Protein AF-A0A5D2J7I7-F1 (afdb_monomer)

InterPro domains:
  IPR003010 Carbon-nitrogen hydrolase [PF00795] (9-87)
  IPR003010 Carbon-nitrogen hydrolase [PS50263] (1-87)
  IPR036526 Carbon-nitr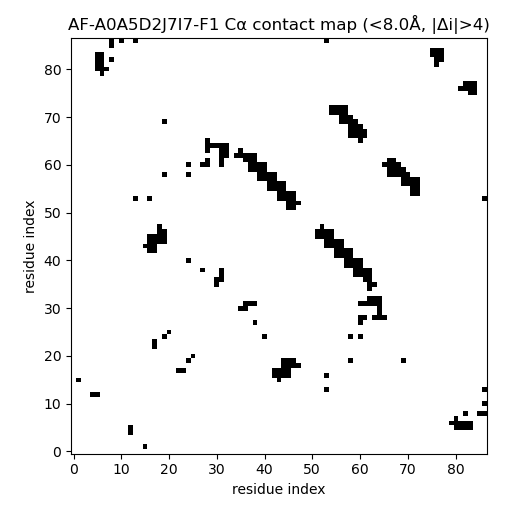ogen hydrolase superfamily [G3DSA:3.60.110.10] (1-87)
  IPR036526 Carbon-nitrogen hydrolase superfamily [SSF56317] (2-87)
  IPR050345 Aliphatic Amidase/Beta-Ureidopropionase [PTHR43674] (1-87)

Organism: Gossypium tomentosum (NCBI:txid34277)

Structure (mmCIF, N/CA/C/O backbone):
data_AF-A0A5D2J7I7-F1
#
_entry.id   AF-A0A5D2J7I7-F1
#
loop_
_atom_site.group_PDB
_atom_site.id
_atom_site.type_symbol
_atom_site.label_atom_id
_atom_site.label_alt_id
_atom_site.label_comp_id
_atom_site.label_asym_id
_atom_site.label_entity_id
_atom_site.label_seq_id
_atom_site.pdbx_PDB_ins_code
_atom_site.Cartn_x
_atom_site.Cartn_y
_atom_site.Cartn_z
_atom_site.occupancy
_atom_site.B_iso_or_equiv
_atom_site.auth_seq_id
_atom_site.auth_comp_id
_atom_site.auth_asym_id
_atom_site.auth_atom_id
_atom_site.pdbx_PDB_model_num
ATOM 1 N N . MET A 1 1 ? 2.243 13.151 -4.251 1.00 61.88 1 MET A N 1
ATOM 2 C CA . MET A 1 1 ? 1.547 12.113 -5.044 1.00 61.88 1 MET A CA 1
ATOM 3 C C . MET A 1 1 ? 2.529 11.556 -6.065 1.00 61.88 1 MET A C 1
ATOM 5 O O . MET A 1 1 ? 3.124 12.349 -6.785 1.00 61.88 1 MET A O 1
ATOM 9 N N . MET A 1 2 ? 2.756 10.240 -6.077 1.00 81.56 2 MET A N 1
ATOM 10 C CA . MET A 1 2 ? 3.696 9.587 -7.000 1.00 81.56 2 MET A CA 1
ATOM 11 C C . MET A 1 2 ? 3.061 9.448 -8.399 1.00 81.56 2 MET A C 1
ATOM 13 O O . MET A 1 2 ? 1.931 8.962 -8.485 1.00 81.56 2 MET A O 1
ATOM 17 N N . PRO A 1 3 ? 3.739 9.843 -9.494 1.00 84.69 3 PRO A N 1
ATOM 18 C CA . PRO A 1 3 ? 3.288 9.507 -10.843 1.00 84.69 3 PRO A CA 1
ATOM 19 C C . PRO A 1 3 ? 3.480 8.008 -11.120 1.00 84.69 3 PRO A C 1
ATOM 21 O O . PRO A 1 3 ? 4.340 7.362 -10.524 1.00 84.69 3 PRO A O 1
ATOM 24 N N . PHE A 1 4 ? 2.729 7.435 -12.063 1.00 82.94 4 PHE A N 1
ATOM 25 C CA . PHE A 1 4 ? 3.006 6.069 -12.515 1.00 82.94 4 PHE A CA 1
ATOM 26 C C . PHE A 1 4 ? 4.311 6.051 -13.331 1.00 82.94 4 PHE A C 1
ATOM 28 O O . PHE A 1 4 ? 4.303 6.305 -14.531 1.00 82.94 4 PHE A O 1
ATOM 35 N N . ALA A 1 5 ? 5.440 5.812 -12.658 1.00 76.12 5 ALA A N 1
ATOM 36 C CA . ALA A 1 5 ? 6.784 5.998 -13.215 1.00 76.12 5 ALA A CA 1
ATOM 37 C C . ALA A 1 5 ? 7.525 4.690 -13.553 1.00 76.12 5 ALA A C 1
ATOM 39 O O . ALA A 1 5 ? 8.662 4.725 -14.025 1.00 76.12 5 ALA A O 1
ATOM 40 N N . PHE A 1 6 ? 6.886 3.528 -13.363 1.00 70.12 6 PHE A N 1
ATOM 41 C CA . PHE A 1 6 ? 7.499 2.212 -13.608 1.00 70.12 6 PHE A CA 1
ATOM 42 C C . PHE A 1 6 ? 7.842 1.945 -15.087 1.00 70.12 6 PHE A C 1
ATOM 44 O O . PHE A 1 6 ? 8.591 1.017 -15.388 1.00 70.12 6 PHE A O 1
ATOM 51 N N . CYS A 1 7 ? 7.366 2.788 -16.006 1.00 65.94 7 CYS A N 1
ATOM 52 C CA . CYS A 1 7 ? 7.737 2.768 -17.420 1.00 65.94 7 CYS A CA 1
ATOM 53 C C . CYS A 1 7 ? 9.121 3.368 -17.716 1.00 65.94 7 CYS A C 1
ATOM 55 O O . CYS A 1 7 ? 9.728 3.025 -18.729 1.00 65.94 7 CYS A O 1
ATOM 57 N N . ILE A 1 8 ? 9.653 4.216 -16.827 1.00 60.06 8 ILE A N 1
ATOM 58 C CA . ILE A 1 8 ? 10.855 5.031 -17.081 1.00 60.06 8 ILE A CA 1
ATOM 59 C C . ILE A 1 8 ? 12.139 4.320 -16.607 1.00 60.06 8 ILE A C 1
ATOM 61 O O . ILE A 1 8 ? 13.237 4.655 -17.039 1.00 60.06 8 ILE A O 1
ATOM 65 N N . ARG A 1 9 ? 12.018 3.275 -15.769 1.00 68.44 9 ARG A N 1
ATOM 66 C CA . ARG A 1 9 ? 13.124 2.423 -15.264 1.00 68.44 9 ARG A CA 1
ATOM 67 C C . ARG A 1 9 ? 14.198 3.155 -14.444 1.00 68.44 9 ARG A C 1
ATOM 69 O O . ARG A 1 9 ? 15.239 2.583 -14.124 1.00 68.44 9 ARG A O 1
ATOM 76 N N . GLU A 1 10 ? 13.957 4.406 -14.069 1.00 77.44 10 GLU A N 1
ATOM 77 C CA . GLU A 1 10 ? 14.827 5.177 -13.183 1.00 77.44 10 GLU A CA 1
ATOM 78 C C . GLU A 1 10 ? 14.606 4.784 -11.715 1.00 77.44 10 GLU A C 1
ATOM 80 O O . GLU A 1 10 ? 13.470 4.687 -11.250 1.00 77.44 10 GLU A O 1
ATOM 85 N N . LYS A 1 11 ? 15.687 4.605 -10.948 1.00 80.75 11 LYS A N 1
ATOM 86 C CA . LYS A 1 11 ? 15.605 4.223 -9.524 1.00 80.75 11 LYS A CA 1
ATOM 87 C C . LYS A 1 11 ? 15.233 5.366 -8.578 1.00 80.75 11 LYS A C 1
ATOM 89 O O . LYS A 1 11 ? 14.875 5.106 -7.437 1.00 80.75 11 LYS A O 1
ATOM 94 N N . ARG A 1 12 ? 15.272 6.622 -9.033 1.00 85.12 12 ARG A N 1
ATOM 95 C CA . ARG A 1 12 ? 14.866 7.784 -8.219 1.00 85.12 12 ARG A CA 1
ATOM 96 C C . ARG A 1 12 ? 13.414 7.670 -7.741 1.00 85.12 12 ARG A C 1
ATOM 98 O O . ARG A 1 12 ? 13.081 8.104 -6.648 1.00 85.12 12 ARG A O 1
ATOM 105 N N . TRP A 1 13 ? 12.558 7.015 -8.523 1.00 86.50 13 TRP A N 1
ATOM 106 C CA . TRP A 1 13 ? 11.159 6.784 -8.163 1.00 86.50 13 TRP A CA 1
ATOM 107 C C . TRP A 1 13 ? 10.987 5.844 -6.956 1.00 86.50 13 TRP A C 1
ATOM 109 O O . TRP A 1 13 ? 9.943 5.873 -6.312 1.00 86.50 13 TRP A O 1
ATOM 119 N N . CYS A 1 14 ? 12.020 5.081 -6.576 1.00 88.25 14 CYS A N 1
ATOM 120 C CA . CYS A 1 14 ? 12.020 4.268 -5.357 1.00 88.25 14 CYS A CA 1
ATOM 121 C C . CYS A 1 14 ? 11.998 5.106 -4.067 1.00 88.25 14 CYS A C 1
ATOM 123 O O . CYS A 1 14 ? 11.721 4.562 -2.999 1.00 88.25 14 CYS A O 1
ATOM 125 N N . GLU A 1 15 ? 12.304 6.405 -4.132 1.00 91.75 15 GLU A N 1
ATOM 126 C CA . GLU A 1 15 ? 12.234 7.319 -2.980 1.00 91.75 15 GLU A CA 1
ATOM 127 C C . GLU A 1 15 ? 10.792 7.565 -2.519 1.00 91.75 15 GLU A C 1
ATOM 129 O O . GLU A 1 15 ? 10.572 7.893 -1.361 1.00 91.75 15 GLU A O 1
ATOM 134 N N . PHE A 1 16 ? 9.802 7.331 -3.388 1.00 93.06 16 PHE A N 1
ATOM 135 C CA . PHE A 1 16 ? 8.386 7.342 -3.011 1.00 93.06 16 PHE A CA 1
ATOM 136 C C . PHE A 1 16 ? 7.965 6.103 -2.209 1.00 93.06 16 PHE A C 1
ATOM 138 O O . PHE A 1 16 ? 6.812 6.016 -1.793 1.00 93.06 16 PHE A O 1
ATOM 145 N N . ALA A 1 17 ? 8.855 5.118 -2.041 1.00 94.81 17 ALA A N 1
ATOM 146 C CA . ALA A 1 17 ? 8.540 3.915 -1.293 1.00 94.81 17 ALA A CA 1
ATOM 147 C C . ALA A 1 17 ? 8.535 4.194 0.212 1.00 94.81 17 ALA A C 1
ATOM 149 O O . ALA A 1 17 ? 9.551 4.595 0.782 1.00 94.81 17 ALA A O 1
ATOM 150 N N . GLU A 1 18 ? 7.415 3.899 0.856 1.00 96.69 18 GLU A N 1
ATOM 151 C CA . GLU A 1 18 ? 7.198 4.115 2.284 1.00 96.69 18 GLU A CA 1
ATOM 152 C C . GLU A 1 18 ? 7.016 2.771 3.004 1.00 96.69 18 GLU A C 1
ATOM 154 O O . GLU A 1 18 ? 6.546 1.800 2.403 1.00 96.69 18 GLU A O 1
ATOM 159 N N . PRO A 1 19 ? 7.346 2.657 4.301 1.00 97.19 19 PRO A N 1
ATOM 160 C CA . PRO A 1 19 ? 6.906 1.505 5.077 1.00 97.19 19 PRO A CA 1
ATOM 161 C C . PRO A 1 19 ? 5.371 1.484 5.174 1.00 97.19 19 PRO A C 1
ATOM 163 O O . PRO A 1 19 ? 4.696 2.494 5.000 1.00 97.19 19 PRO A O 1
ATOM 166 N N . VAL A 1 20 ? 4.792 0.329 5.503 1.00 97.19 20 VAL A N 1
ATOM 167 C CA . VAL A 1 20 ? 3.324 0.157 5.594 1.00 97.19 20 VAL A CA 1
ATOM 168 C C . VAL A 1 20 ? 2.672 1.114 6.594 1.00 97.19 20 VAL A C 1
ATOM 170 O O . VAL A 1 20 ? 1.532 1.519 6.397 1.00 97.19 20 VAL A O 1
ATOM 173 N N . ASN A 1 21 ? 3.390 1.492 7.647 1.00 96.31 21 ASN A N 1
ATOM 174 C CA . ASN A 1 21 ? 2.997 2.492 8.639 1.00 96.31 21 ASN A CA 1
ATOM 175 C C . ASN A 1 21 ? 3.620 3.879 8.368 1.00 96.31 21 ASN A C 1
ATOM 177 O O . ASN A 1 21 ? 3.831 4.640 9.311 1.00 96.31 21 ASN A O 1
ATOM 181 N N . GLY A 1 22 ? 3.957 4.179 7.110 1.00 96.88 22 GLY A N 1
ATOM 182 C CA . GLY A 1 22 ? 4.524 5.451 6.660 1.00 96.88 22 GLY A CA 1
ATOM 183 C C . GLY A 1 22 ? 3.524 6.607 6.650 1.00 96.88 22 GLY A C 1
ATOM 184 O O . GLY A 1 22 ? 2.367 6.458 7.057 1.00 96.88 22 GLY A O 1
ATOM 185 N N . GLU A 1 23 ? 3.981 7.767 6.180 1.00 97.12 23 GLU A N 1
ATOM 186 C CA . GLU A 1 23 ? 3.240 9.033 6.221 1.00 97.12 23 GLU A CA 1
ATOM 187 C C . GLU A 1 23 ? 1.889 8.942 5.506 1.00 97.12 23 GLU A C 1
ATOM 189 O O . GLU A 1 23 ? 0.875 9.384 6.045 1.00 97.12 23 GLU A O 1
ATOM 194 N N . SER A 1 24 ? 1.843 8.298 4.336 1.00 97.31 24 SER A N 1
ATOM 195 C CA . SER A 1 24 ? 0.615 8.128 3.556 1.00 97.31 24 SER A CA 1
ATOM 196 C C . SER A 1 24 ? -0.444 7.316 4.314 1.00 97.31 24 SER A C 1
ATOM 198 O O . SER A 1 24 ? -1.630 7.654 4.290 1.00 97.31 24 SER A O 1
ATOM 200 N N . THR A 1 25 ? -0.034 6.257 5.021 1.00 98.12 25 THR A N 1
ATOM 201 C CA . THR A 1 25 ? -0.947 5.451 5.845 1.00 98.12 25 THR A CA 1
ATOM 202 C C . THR A 1 25 ? -1.418 6.239 7.061 1.00 98.12 25 THR A C 1
ATOM 204 O O . THR A 1 25 ? -2.619 6.267 7.316 1.00 98.12 25 THR A O 1
ATOM 207 N N . GLN A 1 26 ? -0.513 6.919 7.773 1.00 98.19 26 GLN A N 1
ATOM 208 C CA . GLN A 1 26 ? -0.852 7.716 8.960 1.00 98.19 26 GLN A CA 1
ATOM 209 C C . GLN A 1 26 ? -1.834 8.840 8.628 1.00 98.19 26 GLN A C 1
ATOM 211 O O . GLN A 1 26 ? -2.854 8.986 9.299 1.00 98.19 26 GLN A O 1
ATOM 216 N N . PHE A 1 27 ? -1.587 9.552 7.528 1.00 98.19 27 PHE A N 1
ATOM 217 C CA . PHE A 1 27 ? -2.498 10.560 7.001 1.00 98.19 27 PHE A CA 1
ATOM 218 C C . PHE A 1 27 ? -3.907 9.990 6.785 1.00 98.19 27 PHE A C 1
ATOM 220 O O . PH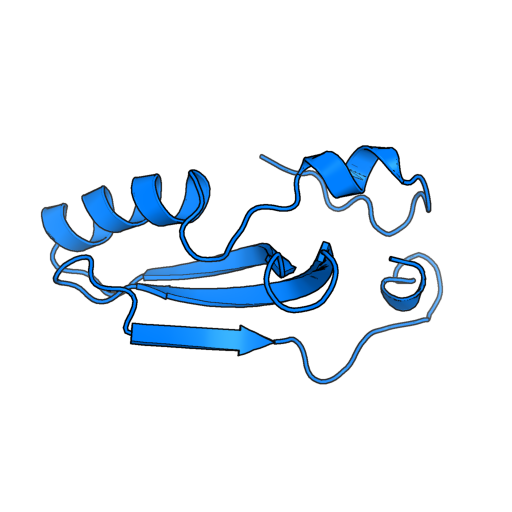E A 1 27 ? -4.895 10.577 7.220 1.00 98.19 27 PHE A O 1
ATOM 227 N N . LEU A 1 28 ? -4.026 8.812 6.165 1.00 98.31 28 LEU A N 1
ATOM 228 C CA . LEU A 1 28 ? -5.325 8.179 5.920 1.00 98.31 28 LEU A CA 1
ATOM 229 C C . LEU A 1 28 ? -5.967 7.581 7.182 1.00 98.31 28 LEU A C 1
ATOM 231 O O . LEU A 1 28 ? -7.195 7.536 7.255 1.00 98.31 28 LEU A O 1
ATOM 235 N N . GLN A 1 29 ? -5.188 7.160 8.184 1.00 98.44 29 GLN A N 1
ATOM 236 C CA . GLN A 1 29 ? -5.713 6.685 9.472 1.00 98.44 29 GLN A CA 1
ATOM 237 C C . GLN A 1 29 ? -6.535 7.771 10.182 1.00 98.44 29 GLN A C 1
ATOM 239 O O . GLN A 1 29 ? -7.590 7.461 10.741 1.00 98.44 29 GLN A O 1
ATOM 244 N N . GLU A 1 30 ? -6.119 9.041 10.099 1.00 98.31 30 GLU A N 1
ATOM 245 C CA . GLU A 1 30 ? -6.879 10.172 10.650 1.00 98.31 30 GLU A CA 1
ATOM 246 C C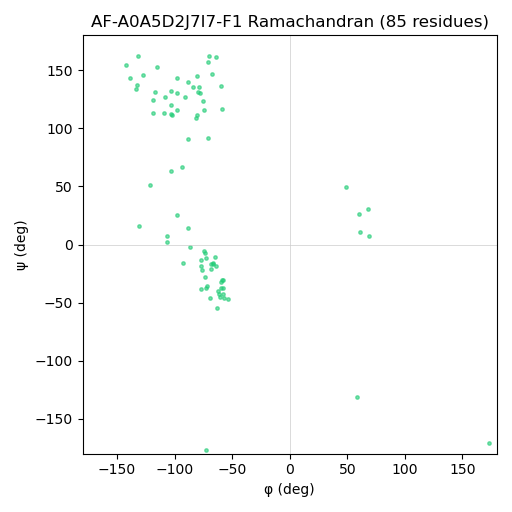 . GLU A 1 30 ? -8.258 10.313 9.992 1.00 98.31 30 GLU A C 1
ATOM 248 O O . GLU A 1 30 ? -9.265 10.513 10.675 1.00 98.31 30 GLU A O 1
ATOM 253 N N . PHE A 1 31 ? -8.334 10.160 8.668 1.00 98.31 31 PHE A N 1
ATOM 254 C CA . PHE A 1 31 ? -9.600 10.229 7.934 1.00 98.31 31 PHE A CA 1
ATOM 255 C C . PHE A 1 31 ? -10.484 9.003 8.160 1.00 98.31 31 PHE A C 1
ATOM 257 O O . PHE A 1 31 ? -11.702 9.155 8.284 1.00 98.31 31 PHE A O 1
ATOM 264 N N . ALA A 1 32 ? -9.884 7.813 8.253 1.00 98.56 32 ALA A N 1
ATOM 265 C CA . ALA A 1 32 ? -10.596 6.582 8.575 1.00 98.56 32 ALA A CA 1
ATOM 266 C C . ALA A 1 32 ? -11.328 6.713 9.920 1.00 98.56 32 ALA A C 1
ATOM 268 O O . ALA A 1 32 ? -12.523 6.426 9.995 1.00 98.56 32 ALA A O 1
ATOM 269 N N . LEU A 1 33 ? -10.637 7.249 10.936 1.00 98.25 33 LEU A N 1
ATOM 270 C CA . LEU A 1 33 ? -11.204 7.584 12.245 1.00 98.25 33 LEU A CA 1
ATOM 271 C C . LEU A 1 33 ? -12.281 8.662 12.154 1.00 98.25 33 LEU A C 1
ATOM 273 O O . LEU A 1 33 ? -13.405 8.466 12.614 1.00 98.25 33 LEU A O 1
ATOM 277 N N . LYS A 1 34 ? -11.941 9.808 11.553 1.00 98.44 34 LYS A N 1
ATOM 278 C CA . LYS A 1 34 ? -12.809 10.991 11.503 1.00 98.44 34 LYS A CA 1
ATOM 279 C C . LYS A 1 34 ? -14.158 10.701 10.857 1.00 98.44 34 LYS A C 1
ATOM 281 O O . LYS A 1 34 ? -15.171 11.250 11.283 1.00 98.44 34 LYS A O 1
ATOM 286 N N . TYR A 1 35 ? -14.165 9.870 9.822 1.00 98.50 35 TYR A N 1
ATOM 287 C CA . TYR A 1 35 ? -15.369 9.562 9.060 1.00 98.50 35 TYR A CA 1
ATOM 288 C C . TYR A 1 35 ? -15.919 8.160 9.326 1.00 98.50 35 TYR A C 1
ATOM 290 O O . TYR A 1 35 ? -16.868 7.761 8.654 1.00 98.50 35 TYR A O 1
ATOM 298 N N . ASN A 1 36 ? -15.360 7.430 10.298 1.00 98.25 36 ASN A N 1
ATOM 299 C CA . ASN A 1 36 ? -15.763 6.070 10.648 1.00 98.25 36 ASN A CA 1
ATOM 300 C C . ASN A 1 36 ? -15.865 5.155 9.409 1.00 98.25 36 ASN A C 1
ATOM 302 O O . ASN A 1 36 ? -16.872 4.481 9.188 1.00 98.25 36 ASN A O 1
ATOM 306 N N . MET A 1 37 ? -14.823 5.166 8.574 1.00 98.44 37 MET A N 1
ATOM 307 C CA . MET A 1 37 ? -14.787 4.444 7.300 1.00 98.44 37 MET A CA 1
ATOM 308 C C . MET A 1 37 ? -13.556 3.550 7.182 1.00 98.44 37 MET A C 1
ATOM 310 O O . MET A 1 37 ? -12.472 3.896 7.641 1.00 98.44 37 MET A O 1
ATOM 314 N N . VAL A 1 38 ? -13.718 2.404 6.522 1.00 98.56 38 VAL A N 1
ATOM 315 C CA . VAL A 1 38 ? -12.587 1.559 6.120 1.00 98.56 38 VAL A CA 1
ATOM 316 C C . VAL A 1 38 ? -11.960 2.153 4.861 1.00 98.56 38 VAL A C 1
ATOM 318 O O . VAL A 1 38 ? -12.670 2.441 3.898 1.00 98.56 38 VAL A O 1
ATOM 321 N N . ILE A 1 39 ? -10.636 2.308 4.852 1.00 98.62 39 ILE A N 1
ATOM 322 C CA . ILE A 1 39 ? -9.876 2.825 3.709 1.00 98.62 39 ILE A CA 1
ATOM 323 C C . ILE A 1 39 ? -8.920 1.743 3.211 1.00 98.62 39 ILE A C 1
ATOM 325 O O . ILE A 1 39 ? -8.171 1.142 3.980 1.00 98.62 39 ILE A O 1
ATOM 329 N N . ILE A 1 40 ? -8.933 1.510 1.901 1.00 98.44 40 ILE A N 1
ATOM 330 C CA . ILE A 1 40 ? -8.010 0.611 1.208 1.00 98.44 40 ILE A CA 1
ATOM 331 C C . ILE A 1 40 ? -7.065 1.486 0.385 1.00 98.44 40 ILE A C 1
ATOM 333 O O . ILE A 1 40 ? -7.506 2.147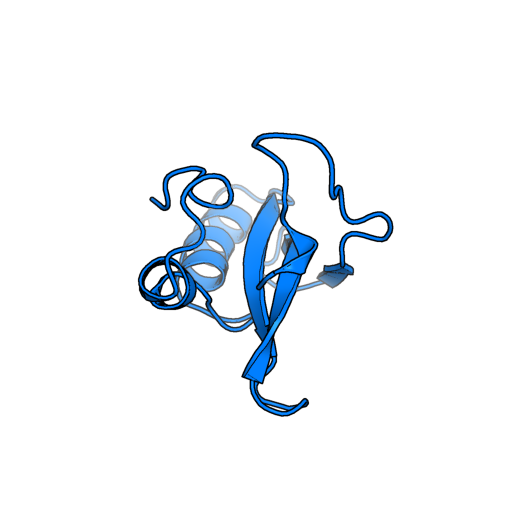 -0.553 1.00 98.44 40 ILE A O 1
ATOM 337 N N . SER A 1 41 ? -5.783 1.513 0.749 1.00 97.81 41 SER A N 1
ATOM 338 C CA . SER A 1 41 ? -4.787 2.397 0.133 1.00 97.81 41 SER A CA 1
ATOM 339 C C . SER A 1 41 ? -3.675 1.602 -0.537 1.00 97.81 41 SER A C 1
ATOM 341 O O . SER A 1 41 ? -3.037 0.773 0.107 1.00 97.81 41 SER A O 1
ATOM 343 N N . SER A 1 42 ? -3.431 1.843 -1.825 1.00 97.44 42 SER A N 1
ATOM 344 C CA . SER A 1 42 ? -2.311 1.253 -2.564 1.00 97.44 42 SER A CA 1
ATOM 345 C C . SER A 1 42 ? -1.078 2.151 -2.497 1.00 97.44 42 SER A C 1
ATOM 347 O O . SER A 1 42 ? -1.154 3.318 -2.886 1.00 97.44 42 SER A O 1
ATOM 349 N N . ILE A 1 43 ? 0.057 1.594 -2.084 1.00 96.12 43 ILE A N 1
ATOM 350 C CA . ILE A 1 43 ? 1.342 2.286 -1.963 1.00 96.12 43 ILE A CA 1
ATOM 351 C C . ILE A 1 43 ? 2.471 1.474 -2.608 1.00 96.12 43 ILE A C 1
ATOM 353 O O . ILE A 1 43 ? 2.361 0.260 -2.811 1.00 96.12 43 ILE A O 1
ATOM 357 N N . LEU A 1 44 ? 3.584 2.151 -2.891 1.00 95.56 44 LEU A N 1
ATOM 358 C CA . LEU A 1 44 ? 4.870 1.487 -3.063 1.00 95.56 44 LEU A CA 1
ATOM 359 C C . LEU A 1 44 ? 5.445 1.238 -1.663 1.00 95.56 44 LEU A C 1
ATOM 361 O O . LEU A 1 44 ? 5.805 2.175 -0.959 1.00 95.56 44 LEU A O 1
ATOM 365 N N . GLU A 1 45 ? 5.470 -0.018 -1.235 1.00 96.88 45 GLU A N 1
ATOM 366 C CA . GLU A 1 45 ? 5.981 -0.420 0.071 1.00 96.88 45 GLU A CA 1
ATOM 367 C C . GLU A 1 45 ? 7.501 -0.584 0.024 1.00 96.88 45 GLU A C 1
ATOM 369 O O . GLU A 1 45 ? 8.025 -1.261 -0.858 1.00 96.88 45 GLU A O 1
ATOM 374 N N . ARG A 1 46 ? 8.192 -0.054 1.035 1.00 96.38 46 ARG A N 1
ATOM 375 C CA . ARG A 1 46 ? 9.566 -0.417 1.394 1.00 96.38 46 ARG A CA 1
ATOM 376 C C . ARG A 1 46 ? 9.553 -1.326 2.619 1.00 96.38 46 ARG A C 1
ATOM 378 O O . ARG A 1 46 ? 9.210 -0.894 3.721 1.00 96.38 46 ARG A O 1
ATOM 385 N N . ASP A 1 47 ? 9.938 -2.588 2.447 1.00 96.19 47 ASP A N 1
ATOM 386 C CA . ASP A 1 47 ? 9.976 -3.559 3.543 1.00 96.19 47 ASP A CA 1
ATOM 387 C C . ASP A 1 47 ? 11.320 -3.528 4.281 1.00 96.19 47 ASP A C 1
ATOM 389 O O . ASP A 1 47 ? 12.261 -4.247 3.943 1.00 96.19 47 ASP A O 1
ATOM 393 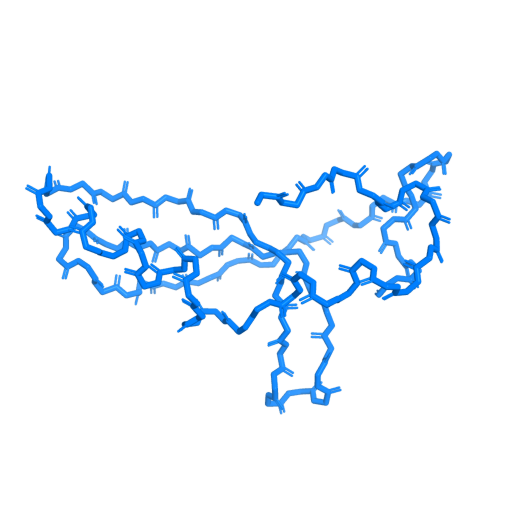N N . ILE A 1 48 ? 11.396 -2.696 5.319 1.00 94.00 48 ILE A N 1
ATOM 394 C CA . ILE A 1 48 ? 12.606 -2.493 6.133 1.00 94.00 48 ILE A CA 1
ATOM 395 C C . ILE A 1 48 ? 13.069 -3.804 6.798 1.00 94.00 48 ILE A C 1
ATOM 397 O O . ILE A 1 48 ? 14.267 -4.035 6.942 1.00 94.00 48 ILE A O 1
ATOM 401 N N . ASN A 1 49 ? 12.142 -4.703 7.144 1.00 92.69 49 ASN A N 1
ATOM 402 C CA . ASN A 1 49 ? 12.469 -5.962 7.823 1.00 92.69 49 ASN A CA 1
ATOM 403 C C . ASN A 1 49 ? 13.059 -7.018 6.876 1.00 92.69 49 ASN A C 1
ATOM 405 O O . ASN A 1 49 ? 13.695 -7.965 7.334 1.00 92.69 49 ASN A O 1
ATOM 409 N N . HIS A 1 50 ? 12.864 -6.861 5.565 1.00 93.06 50 HIS A N 1
ATOM 410 C CA . HIS A 1 50 ? 13.324 -7.797 4.538 1.00 93.06 50 HIS A CA 1
ATOM 411 C C . HIS A 1 50 ? 14.263 -7.099 3.545 1.00 93.06 50 HIS A C 1
ATOM 413 O O . HIS A 1 50 ? 14.063 -7.150 2.330 1.00 93.06 50 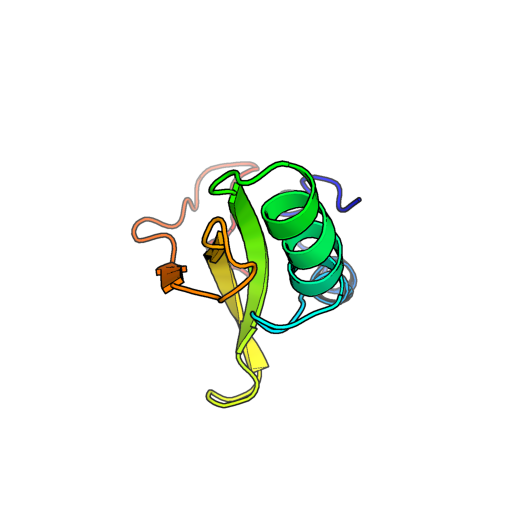HIS A O 1
ATOM 419 N N . GLY A 1 51 ? 15.285 -6.416 4.073 1.00 91.75 51 GLY A N 1
ATOM 420 C CA . GLY A 1 51 ? 16.370 -5.838 3.273 1.00 91.75 51 GLY A CA 1
ATOM 421 C C . GLY A 1 51 ? 15.949 -4.673 2.375 1.00 91.75 51 GLY A C 1
ATOM 422 O O . GLY A 1 51 ? 16.507 -4.519 1.295 1.00 91.75 51 GLY A O 1
ATOM 423 N N . GLU A 1 52 ? 14.948 -3.894 2.795 1.00 92.12 52 GLU A N 1
ATOM 424 C CA . GLU A 1 52 ? 14.385 -2.763 2.041 1.00 92.12 52 GLU A CA 1
ATOM 425 C C . GLU A 1 52 ? 13.797 -3.134 0.669 1.00 92.12 52 GLU A C 1
ATOM 427 O O . GLU A 1 52 ? 13.710 -2.297 -0.231 1.00 92.12 52 GLU A O 1
ATOM 432 N N . THR A 1 53 ? 13.358 -4.386 0.512 1.00 92.56 53 THR A N 1
ATOM 433 C CA . THR A 1 53 ? 12.724 -4.857 -0.725 1.00 92.56 53 THR A CA 1
ATOM 434 C C . THR A 1 53 ? 11.463 -4.046 -1.025 1.00 92.56 53 THR A C 1
ATOM 436 O O . THR A 1 53 ? 10.649 -3.794 -0.128 1.00 92.56 53 THR A O 1
ATOM 439 N N . LEU A 1 54 ? 11.287 -3.667 -2.292 1.00 93.69 54 LEU A N 1
ATOM 440 C CA . LEU A 1 54 ? 10.138 -2.895 -2.744 1.00 93.69 54 LEU A CA 1
ATOM 441 C C . LEU A 1 54 ? 8.976 -3.799 -3.151 1.00 93.69 54 LEU A C 1
ATOM 443 O O . LEU A 1 54 ? 9.166 -4.834 -3.786 1.00 93.69 54 LEU A O 1
ATOM 447 N N . TRP A 1 55 ? 7.758 -3.393 -2.799 1.00 95.25 55 TRP A N 1
ATOM 448 C CA . TRP A 1 55 ? 6.543 -4.132 -3.125 1.00 95.25 55 TRP A CA 1
ATOM 449 C C . TRP A 1 55 ? 5.421 -3.202 -3.567 1.00 95.25 55 TRP A C 1
ATOM 451 O O . TRP A 1 55 ? 5.227 -2.125 -3.014 1.00 95.25 55 TRP A O 1
ATOM 461 N N . ASN A 1 56 ? 4.618 -3.645 -4.531 1.00 95.06 56 ASN A N 1
ATOM 462 C CA . ASN A 1 56 ? 3.316 -3.036 -4.771 1.00 95.06 56 ASN A CA 1
ATOM 463 C C . ASN A 1 56 ? 2.328 -3.612 -3.750 1.00 95.06 56 ASN A C 1
ATOM 465 O O . ASN A 1 56 ? 2.021 -4.810 -3.795 1.00 95.06 56 ASN A O 1
ATOM 469 N N . THR A 1 57 ? 1.876 -2.772 -2.821 1.00 97.50 57 THR A N 1
ATOM 470 C CA . THR A 1 57 ? 1.152 -3.215 -1.629 1.00 97.50 57 THR A CA 1
ATOM 471 C C . THR A 1 57 ? -0.091 -2.382 -1.399 1.00 97.50 57 THR A C 1
ATOM 473 O O . THR A 1 57 ? -0.079 -1.159 -1.474 1.00 97.50 57 THR A O 1
ATOM 476 N N . VAL A 1 58 ? -1.174 -3.062 -1.048 1.00 98.38 58 VAL A N 1
ATOM 477 C CA . VAL A 1 58 ? -2.383 -2.455 -0.509 1.00 98.38 58 VAL A CA 1
ATOM 478 C C . VAL A 1 58 ? -2.369 -2.578 1.009 1.00 98.38 58 VAL A C 1
ATOM 480 O O . VAL A 1 58 ? -2.168 -3.669 1.540 1.00 98.38 58 VAL A O 1
ATOM 483 N N . VAL A 1 59 ? -2.621 -1.472 1.699 1.00 98.56 59 VAL A N 1
ATOM 484 C CA . VAL A 1 59 ? -2.816 -1.390 3.148 1.00 98.56 59 VAL A CA 1
ATOM 485 C C . VAL A 1 59 ? -4.309 -1.245 3.435 1.00 98.56 59 VAL A C 1
ATOM 487 O O . VAL A 1 59 ? -4.995 -0.429 2.819 1.00 98.56 59 VAL A O 1
ATOM 490 N N . ILE A 1 60 ? -4.814 -2.050 4.369 1.00 98.62 60 ILE A N 1
ATOM 491 C CA . ILE A 1 60 ? -6.209 -2.031 4.813 1.00 98.62 60 ILE A CA 1
ATOM 492 C C . ILE A 1 60 ? -6.260 -1.298 6.153 1.00 98.62 60 ILE A C 1
ATOM 494 O O . ILE A 1 60 ? -5.764 -1.804 7.162 1.00 98.62 60 ILE A O 1
ATOM 498 N N . ILE A 1 61 ? -6.867 -0.115 6.163 1.00 98.75 61 ILE A N 1
ATOM 499 C CA . ILE A 1 61 ? -7.031 0.735 7.342 1.00 98.75 61 ILE A CA 1
ATOM 500 C C . ILE A 1 61 ? -8.475 0.605 7.826 1.00 98.75 61 ILE A C 1
ATOM 502 O O . ILE A 1 61 ? -9.418 0.894 7.089 1.00 98.75 61 ILE A O 1
ATOM 506 N N . GLY A 1 62 ? -8.654 0.144 9.060 1.00 98.56 62 GLY A N 1
ATOM 507 C CA . GLY A 1 62 ? -9.957 0.021 9.700 1.00 98.56 62 GLY A CA 1
ATOM 508 C C . GLY A 1 62 ? -10.574 1.372 10.051 1.00 98.56 62 GLY A C 1
ATOM 509 O O . GLY A 1 62 ? -9.882 2.377 10.176 1.00 98.56 62 GLY A O 1
ATOM 510 N N . ASN A 1 63 ? -11.884 1.378 10.286 1.00 98.25 63 ASN A N 1
ATOM 511 C CA . ASN A 1 63 ? -12.652 2.561 10.687 1.00 98.25 63 ASN A CA 1
ATOM 512 C C . ASN A 1 63 ? -12.245 3.131 12.060 1.00 98.25 63 ASN A C 1
ATOM 514 O O . ASN A 1 63 ? -12.514 4.292 12.345 1.00 98.25 63 ASN A O 1
ATOM 518 N N . HIS A 1 64 ? -11.560 2.345 12.897 1.00 97.69 64 HIS A N 1
ATOM 519 C CA . HIS A 1 64 ? -10.926 2.822 14.133 1.00 97.69 64 HIS A CA 1
ATOM 520 C C . HIS A 1 64 ? -9.486 3.320 13.912 1.00 97.69 64 HIS A C 1
ATOM 522 O O . HIS A 1 64 ? -8.717 3.437 14.863 1.00 97.69 64 HIS A O 1
ATOM 528 N N . GLY A 1 65 ? -9.078 3.542 12.660 1.00 96.06 65 GLY A N 1
ATOM 529 C CA . GLY A 1 65 ? -7.732 3.983 12.300 1.00 96.06 65 GLY A CA 1
ATOM 530 C C . GLY A 1 65 ? -6.649 2.940 12.540 1.00 96.06 65 GLY A C 1
ATOM 531 O O . GLY A 1 65 ? -5.479 3.257 12.395 1.00 96.06 65 GLY A O 1
ATOM 532 N N . ASN A 1 66 ? -6.976 1.700 12.904 1.00 97.88 66 ASN A N 1
ATOM 533 C CA . ASN A 1 66 ? -5.987 0.635 13.041 1.00 97.88 66 ASN A CA 1
ATOM 534 C C . ASN A 1 66 ? -5.644 0.036 11.669 1.00 97.88 66 ASN A C 1
ATOM 536 O O . ASN A 1 66 ? -6.514 -0.122 10.816 1.00 97.88 66 ASN A O 1
ATOM 540 N N . ILE A 1 67 ? -4.393 -0.372 11.462 1.00 98.12 67 ILE A N 1
ATOM 541 C CA . ILE A 1 67 ? -4.036 -1.177 10.288 1.00 98.12 67 ILE A CA 1
ATOM 542 C C . ILE A 1 67 ? -4.566 -2.597 10.523 1.00 98.12 67 ILE A C 1
ATOM 544 O O . ILE A 1 67 ? -4.142 -3.271 11.459 1.00 98.12 67 ILE A O 1
ATOM 548 N N . ILE A 1 68 ? -5.513 -3.039 9.695 1.00 98.25 68 ILE A N 1
ATOM 549 C CA . ILE A 1 68 ? -6.081 -4.396 9.748 1.00 98.25 68 ILE A CA 1
ATOM 550 C C . ILE A 1 68 ? -5.103 -5.392 9.122 1.00 98.25 68 ILE A C 1
ATOM 552 O O . ILE A 1 68 ? -4.945 -6.510 9.604 1.00 98.25 68 ILE A O 1
ATOM 556 N N . GLY A 1 69 ? -4.440 -4.987 8.040 1.00 97.56 69 GLY A N 1
ATOM 557 C CA . GLY A 1 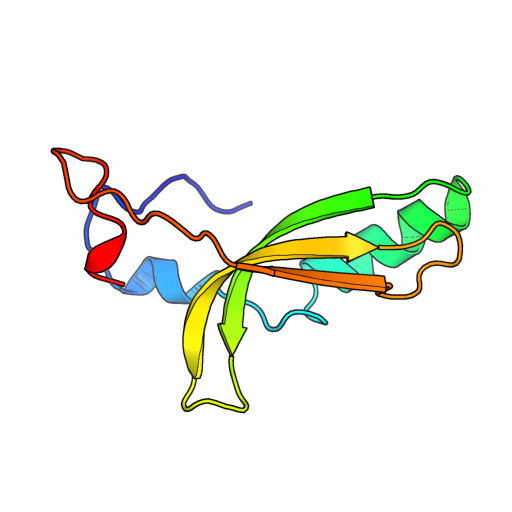69 ? -3.486 -5.832 7.340 1.00 97.56 69 GLY A CA 1
ATOM 558 C C . GLY A 1 69 ? -2.986 -5.205 6.047 1.00 97.56 69 GLY A C 1
ATOM 559 O O . GLY A 1 69 ? -3.253 -4.040 5.750 1.00 97.56 69 GLY A O 1
ATOM 560 N N . LYS A 1 70 ? -2.256 -6.006 5.271 1.00 97.94 70 LYS A N 1
ATOM 561 C CA . LYS A 1 70 ? -1.730 -5.627 3.960 1.00 97.94 70 LYS A CA 1
ATOM 562 C C . LYS A 1 70 ? -1.786 -6.796 2.982 1.00 97.94 70 LYS A C 1
ATOM 564 O O . LYS A 1 70 ? -1.730 -7.952 3.398 1.00 97.94 70 LYS A O 1
ATOM 569 N N . HIS A 1 71 ? -1.840 -6.495 1.691 1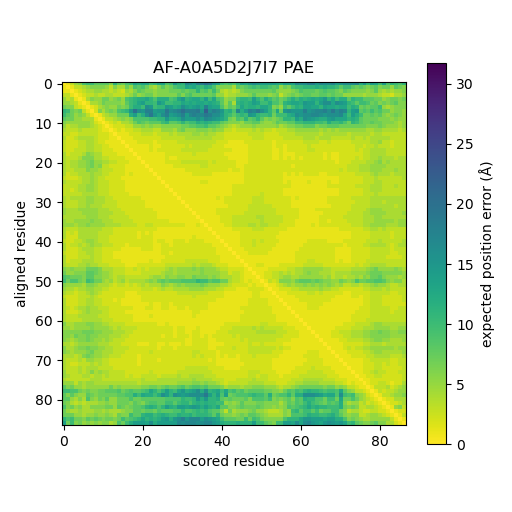.00 98.38 71 HIS A N 1
ATOM 570 C CA . HIS A 1 71 ? -1.763 -7.476 0.611 1.00 98.38 71 HIS A CA 1
ATOM 571 C C . HIS A 1 71 ? -0.787 -7.003 -0.469 1.00 98.38 71 HIS A C 1
ATOM 573 O O . HIS A 1 71 ? -0.845 -5.851 -0.888 1.00 98.38 71 HIS A O 1
ATOM 579 N N . ARG A 1 72 ? 0.101 -7.893 -0.924 1.00 97.69 72 ARG A N 1
ATOM 580 C CA . ARG A 1 72 ? 1.096 -7.622 -1.972 1.00 97.69 72 ARG A CA 1
ATOM 581 C C . ARG A 1 72 ? 0.605 -8.126 -3.320 1.00 97.69 72 ARG A C 1
ATOM 583 O O . ARG A 1 72 ? -0.013 -9.182 -3.393 1.00 97.69 72 ARG A O 1
ATOM 590 N N . LYS A 1 73 ? 0.905 -7.388 -4.388 1.00 96.56 73 LYS A N 1
ATOM 591 C CA . LYS A 1 73 ? 0.505 -7.729 -5.758 1.00 96.56 73 LYS A CA 1
ATOM 592 C C . LYS A 1 73 ? 1.056 -9.105 -6.160 1.00 96.56 73 LYS A C 1
ATOM 594 O O . LYS A 1 73 ? 2.262 -9.289 -6.269 1.00 96.56 73 LYS A O 1
ATOM 599 N N . ASN A 1 74 ? 0.160 -10.058 -6.420 1.00 96.31 74 ASN A N 1
ATOM 600 C CA . ASN A 1 74 ? 0.533 -11.441 -6.752 1.00 96.31 74 ASN A CA 1
ATOM 601 C C . ASN A 1 74 ? 1.148 -11.598 -8.153 1.00 96.31 74 ASN A C 1
ATOM 603 O O . ASN A 1 74 ? 2.026 -12.431 -8.357 1.00 96.31 74 ASN A O 1
ATOM 607 N N . HIS A 1 75 ? 0.677 -10.818 -9.129 1.00 94.06 75 HIS A N 1
ATOM 608 C CA . HIS A 1 75 ? 1.100 -10.926 -10.526 1.00 94.06 75 HIS A CA 1
ATOM 609 C C . HIS A 1 75 ? 1.758 -9.620 -10.970 1.00 94.06 75 HIS A C 1
ATOM 611 O O . HIS A 1 75 ? 1.096 -8.584 -11.058 1.00 94.06 75 HIS A O 1
ATOM 617 N N . ILE A 1 76 ? 3.063 -9.672 -11.244 1.00 92.06 76 ILE A N 1
ATOM 618 C CA . ILE A 1 76 ? 3.867 -8.503 -11.614 1.00 92.06 76 ILE A CA 1
ATOM 619 C C . ILE A 1 76 ? 4.010 -8.444 -13.142 1.00 92.06 76 ILE A C 1
ATOM 621 O O . ILE A 1 76 ? 4.610 -9.355 -13.723 1.00 92.06 76 ILE A O 1
ATOM 625 N N . PRO A 1 77 ? 3.465 -7.412 -13.814 1.00 89.31 77 PRO A N 1
ATOM 626 C CA . PRO A 1 77 ? 3.580 -7.284 -15.260 1.00 89.31 77 PRO A CA 1
ATOM 627 C C . PRO A 1 77 ? 5.030 -7.009 -15.681 1.00 89.31 77 PRO A C 1
ATOM 629 O O . PRO A 1 77 ? 5.799 -6.355 -14.972 1.00 89.31 77 PRO A O 1
ATOM 632 N N . ARG A 1 78 ? 5.391 -7.536 -16.856 1.00 86.19 78 ARG A N 1
ATOM 633 C CA . ARG A 1 78 ? 6.718 -7.386 -17.483 1.00 86.19 78 ARG A CA 1
ATOM 634 C C . ARG A 1 78 ? 6.641 -6.947 -18.949 1.00 86.19 78 ARG A C 1
ATOM 636 O O . ARG A 1 78 ? 7.589 -7.144 -19.703 1.00 86.19 78 ARG A O 1
ATOM 643 N N . VAL A 1 79 ? 5.487 -6.443 -19.385 1.00 82.94 79 VAL A N 1
ATOM 644 C CA . VAL A 1 79 ? 5.176 -6.243 -20.808 1.00 82.94 79 VAL A CA 1
ATOM 645 C C . VAL A 1 79 ? 5.176 -4.756 -21.144 1.00 82.94 79 VAL A C 1
ATOM 647 O O . VAL A 1 79 ? 4.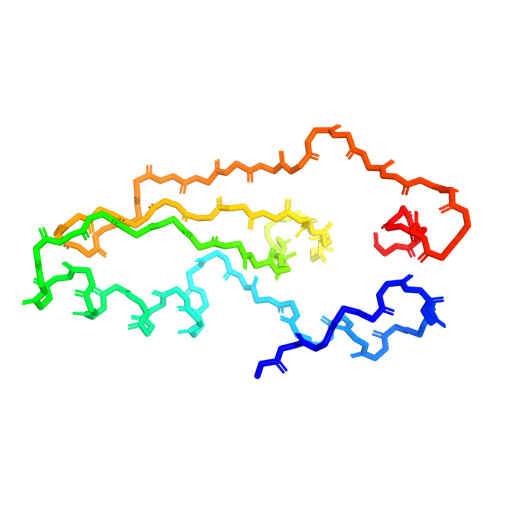465 -3.975 -20.517 1.00 82.94 79 VAL A O 1
ATOM 650 N N . GLY A 1 80 ? 5.946 -4.379 -22.169 1.00 82.50 80 GLY A N 1
ATOM 651 C CA . GLY A 1 80 ? 6.019 -3.006 -22.673 1.00 82.50 80 GLY A CA 1
ATOM 652 C C . GLY A 1 80 ? 6.462 -2.009 -21.601 1.00 82.50 80 GLY A C 1
ATOM 653 O O . GLY A 1 80 ? 7.438 -2.245 -20.884 1.00 82.50 80 GLY A O 1
ATOM 654 N N . ASP A 1 81 ? 5.710 -0.918 -21.486 1.00 78.94 81 ASP A N 1
ATOM 655 C CA . ASP A 1 81 ? 5.928 0.142 -20.497 1.00 78.94 81 ASP A CA 1
ATOM 656 C C . ASP A 1 81 ? 5.539 -0.282 -19.068 1.00 78.94 81 ASP A C 1
ATOM 658 O O . ASP A 1 81 ? 5.916 0.362 -18.094 1.00 78.94 81 ASP A O 1
ATOM 662 N N . PHE A 1 82 ? 4.843 -1.410 -18.902 1.00 77.25 82 PHE A N 1
ATOM 663 C CA . PHE A 1 82 ? 4.512 -1.986 -17.599 1.00 77.25 82 PHE A CA 1
ATOM 664 C C . PHE A 1 82 ? 5.563 -3.024 -17.196 1.00 77.25 82 PHE A C 1
ATOM 666 O O . PHE A 1 82 ? 5.284 -4.224 -17.129 1.00 77.25 82 PHE A O 1
ATOM 673 N N . ASN A 1 83 ? 6.790 -2.560 -16.947 1.00 76.94 83 ASN A N 1
ATOM 674 C CA . ASN A 1 83 ? 7.895 -3.398 -16.481 1.00 76.94 83 ASN A CA 1
ATOM 675 C C . ASN A 1 83 ? 8.162 -3.209 -14.980 1.00 76.94 83 ASN A C 1
ATOM 677 O O . ASN A 1 83 ? 9.230 -2.764 -14.561 1.00 76.94 83 ASN A O 1
ATOM 681 N N . GLU A 1 84 ? 7.172 -3.570 -14.165 1.00 82.25 84 GLU A N 1
ATOM 682 C CA . GLU A 1 84 ? 7.228 -3.423 -12.705 1.00 82.25 84 GLU A CA 1
ATOM 683 C C . GLU A 1 84 ? 8.252 -4.367 -12.049 1.00 82.25 84 GLU A C 1
ATOM 685 O O . GLU A 1 84 ? 8.666 -4.128 -10.925 1.00 82.25 84 GLU A O 1
ATOM 690 N N . SER A 1 85 ? 8.710 -5.415 -12.747 1.00 78.19 85 SER A N 1
ATOM 691 C CA . SER A 1 85 ? 9.668 -6.392 -12.198 1.00 78.19 85 SER A CA 1
ATOM 692 C C . SER A 1 85 ? 11.113 -5.909 -12.049 1.00 78.19 85 SER A C 1
ATOM 694 O O . SER A 1 85 ? 11.944 -6.652 -11.536 1.00 78.19 85 SER A O 1
ATOM 696 N N . MET A 1 86 ? 11.436 -4.717 -12.553 1.00 73.19 86 MET A N 1
ATOM 697 C CA . MET A 1 86 ? 12.799 -4.161 -12.517 1.00 73.19 86 MET A CA 1
ATOM 698 C C . MET A 1 86 ? 13.109 -3.398 -11.222 1.00 73.19 86 MET A C 1
ATOM 700 O O . MET A 1 86 ? 14.222 -2.888 -11.075 1.00 73.19 86 MET A O 1
ATOM 704 N N . TYR A 1 87 ? 12.122 -3.290 -10.334 1.00 65.56 87 TYR A N 1
ATOM 705 C CA . TYR A 1 87 ? 12.150 -2.508 -9.105 1.00 65.56 87 TYR A CA 1
ATOM 706 C C . TYR A 1 87 ? 12.145 -3.397 -7.866 1.00 65.56 87 TYR A C 1
ATOM 708 O O . TYR A 1 87 ? 11.523 -4.481 -7.925 1.00 65.56 87 TYR A O 1
#

Mean predicted aligned error: 3.99 Å

Nearest PDB structures (foldseek):
  2vhh-assembly1_C  TM=9.975E-01  e=3.290E-12  Drosophila melanogaster
  8pt4-assembly1_A  TM=9.856E-01  e=2.264E-10  Homo sapiens
  2vhh-assembly1_A-2  TM=9.432E-01  e=3.970E-09  Drosophila melanogaster
  2vhi-assembly1_H  TM=9.413E-01  e=1.125E-08  Drosophila melanogaster
  2vhi-assembly1_A  TM=9.522E-01  e=1.558E-08  Drosophila melanogaster

Secondary structure (DSSP, 8-state):
-----TTT--GGGGGG-B-TTSHHHHHHHHHHHHTT--EEEEEEEEEGGGTTEEEEEEEEE-TTS-EEEEEE-SS--EETTEEGGG-

Foldseek 3Di:
DQDPCLLVLDCVSVVQAAALCGPVLQVVLVVLQVVLHKDKDWGFHQDPVPVRDTFGKIWIAGSNSDTPDMDTDPDQDCDHSRRRVSD

pLDDT: mean 91.25, std 9.78, range [60.06, 98.75]

Sequence (87 aa):
MMPFAFCIREKRWCEFAEPVNGESTQFLQEFALKYNMVIISSILERDINHGETLWNTVVIIGNHGNIIGKHRKNHIPRVGDFNESMY

Radius of gyration: 13.92 Å; Cα contacts (8 Å, |Δi|>4): 150; chains: 1; bounding box: 32×24×37 Å

Solvent-accessible surface area (backbone atoms only — not comparable to full-atom values): 5110 Å² total; per-residue (Å²): 135,85,73,95,53,54,57,72,76,60,71,74,66,59,73,70,39,34,41,84,85,24,68,74,45,52,60,47,24,56,51,14,39,76,67,64,32,71,44,81,46,79,44,46,27,28,36,72,92,63,82,53,44,62,41,57,29,36,39,36,31,32,32,81,35,43,78,75,50,71,49,68,67,86,78,75,49,72,58,81,59,45,33,55,73,84,95